Protein AF-A0AAV2SP39-F1 (afdb_monomer_lite)

Sequence (176 aa):
VVCNKCSNFKAVLAYENGKSVRVCRSCHTTLQELSSTKTSATSIEEDYNDEPHTKMLNEPPDLSFGARGVLDVSAQAAGAVVQGFLQLKTHQKASSKVWVRRWFALHPDFVLYSFKSDEDEQALTATPVPGFTVAHLQGCRNESGVSEKEKDRTFKLHHIKKHYIFLAASREESLK

Structure (mmCIF, N/CA/C/O backbone):
data_AF-A0AAV2SP39-F1
#
_entry.id   AF-A0AAV2SP39-F1
#
loop_
_atom_site.group_PDB
_atom_site.id
_atom_site.type_symbol
_atom_site.label_atom_id
_atom_site.label_alt_id
_atom_site.label_comp_id
_atom_site.label_asym_id
_atom_site.label_entity_id
_atom_site.label_seq_id
_atom_site.pdbx_PDB_ins_code
_atom_site.Cartn_x
_atom_site.Cartn_y
_atom_site.Cartn_z
_atom_site.occupancy
_atom_site.B_iso_or_equiv
_atom_site.auth_seq_id
_atom_site.auth_comp_id
_atom_site.auth_asym_id
_atom_site.auth_atom_id
_atom_site.pdbx_PDB_model_num
ATOM 1 N N . VAL A 1 1 ? -20.688 8.807 -4.873 1.00 63.59 1 VAL A N 1
ATOM 2 C CA . VAL A 1 1 ? -21.234 10.166 -4.623 1.00 63.59 1 VAL A CA 1
ATOM 3 C C . VAL A 1 1 ? -22.702 10.168 -5.019 1.00 63.59 1 VAL A C 1
ATOM 5 O O . VAL A 1 1 ? -22.997 9.753 -6.131 1.00 63.59 1 VAL A O 1
ATOM 8 N N . VAL A 1 2 ? -23.616 10.549 -4.119 1.00 76.94 2 VAL A N 1
ATOM 9 C CA . VAL A 1 2 ? -25.064 10.593 -4.405 1.00 76.94 2 VAL A CA 1
ATOM 10 C C . VAL A 1 2 ? -25.527 12.012 -4.709 1.00 76.94 2 VAL A C 1
ATOM 12 O O . VAL A 1 2 ? -25.129 12.964 -4.039 1.00 76.94 2 VAL A O 1
ATOM 15 N N . CYS A 1 3 ? -26.379 12.152 -5.724 1.00 77.00 3 CYS A N 1
ATOM 16 C CA . CYS A 1 3 ? -26.938 13.445 -6.093 1.00 77.00 3 CYS A CA 1
ATOM 17 C C . CYS A 1 3 ? -27.930 13.954 -5.028 1.00 77.00 3 CYS A C 1
ATOM 19 O O . CYS A 1 3 ? -28.556 13.160 -4.328 1.00 77.00 3 CYS A O 1
ATOM 21 N N . ASN A 1 4 ? -28.121 15.278 -4.939 1.00 71.62 4 ASN A N 1
ATOM 22 C CA . ASN A 1 4 ? -29.064 15.911 -4.001 1.00 71.62 4 ASN A CA 1
ATOM 23 C C . ASN A 1 4 ? -30.500 15.384 -4.154 1.00 71.62 4 ASN A C 1
ATOM 25 O O . ASN A 1 4 ? -31.183 15.159 -3.168 1.00 71.62 4 ASN A O 1
ATOM 29 N N . LYS A 1 5 ? -30.934 15.132 -5.395 1.00 75.62 5 LYS A N 1
ATOM 30 C CA . LYS A 1 5 ? -32.269 14.590 -5.695 1.00 75.62 5 LYS A CA 1
AT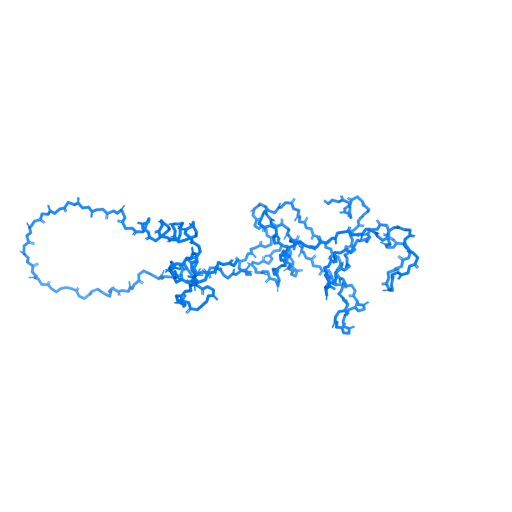OM 31 C C . LYS A 1 5 ? -32.393 13.090 -5.391 1.00 75.62 5 LYS A C 1
ATOM 33 O O . LYS A 1 5 ? -33.497 12.586 -5.259 1.00 75.62 5 LYS A O 1
ATOM 38 N N . CYS A 1 6 ? -31.265 12.386 -5.301 1.00 73.81 6 CYS A N 1
ATOM 39 C CA . CYS A 1 6 ? -31.194 10.928 -5.241 1.00 73.81 6 CYS A CA 1
ATOM 40 C C . CYS A 1 6 ? -31.180 10.398 -3.800 1.00 73.81 6 CYS A C 1
ATOM 42 O O . CYS A 1 6 ? -31.445 9.220 -3.577 1.00 73.81 6 CYS A O 1
ATOM 44 N N . SER A 1 7 ? -30.823 11.236 -2.821 1.00 84.12 7 SER A N 1
ATOM 45 C CA . SER A 1 7 ? -30.841 10.862 -1.409 1.00 84.12 7 SER A CA 1
ATOM 46 C C . SER A 1 7 ? -30.970 12.081 -0.500 1.00 84.12 7 SER A C 1
ATOM 48 O O . SER A 1 7 ? -30.118 12.974 -0.505 1.00 84.12 7 SER A O 1
ATOM 50 N N . ASN A 1 8 ? -31.997 12.060 0.345 1.00 87.69 8 ASN A N 1
ATOM 51 C CA . ASN A 1 8 ? -32.181 13.024 1.429 1.00 87.69 8 ASN A CA 1
ATOM 52 C C . ASN A 1 8 ? -31.710 12.479 2.785 1.00 87.69 8 ASN A C 1
ATOM 54 O O . ASN A 1 8 ? -31.847 13.161 3.797 1.00 87.69 8 ASN A O 1
ATOM 58 N N . PHE A 1 9 ? -31.135 11.273 2.809 1.00 90.12 9 PHE A N 1
ATOM 59 C CA . PHE A 1 9 ? -30.648 10.647 4.031 1.00 90.12 9 PHE A CA 1
ATOM 60 C C . PHE A 1 9 ? -29.361 11.315 4.514 1.00 90.12 9 PHE A C 1
ATOM 62 O O . PHE A 1 9 ? -28.434 11.553 3.729 1.00 90.12 9 PHE A O 1
ATOM 69 N N . LYS A 1 10 ? -29.303 11.602 5.815 1.00 90.88 10 LYS A N 1
ATOM 70 C CA . LYS A 1 10 ? -28.126 12.159 6.480 1.00 90.88 10 LYS A CA 1
ATOM 71 C C . LYS A 1 10 ? -27.751 11.295 7.673 1.00 90.88 10 LYS A C 1
ATOM 73 O O . LYS A 1 10 ? -28.630 10.849 8.399 1.00 90.88 10 LYS A O 1
ATOM 78 N N . ALA A 1 11 ? -26.458 11.096 7.876 1.00 90.62 11 ALA A N 1
ATOM 79 C CA . ALA A 1 11 ? -25.931 10.361 9.017 1.00 90.62 11 ALA A CA 1
ATOM 80 C C . ALA A 1 11 ? -24.730 11.102 9.608 1.00 90.62 11 ALA A C 1
ATOM 82 O O . ALA A 1 11 ? -24.012 11.806 8.894 1.00 90.62 11 ALA A O 1
ATOM 83 N N . VAL A 1 12 ? -24.536 10.958 10.917 1.00 90.44 12 VAL A N 1
ATOM 84 C CA . VAL A 1 12 ? -23.369 11.492 11.623 1.00 90.44 12 VAL A CA 1
ATOM 85 C C . VAL A 1 12 ? -22.196 10.547 11.405 1.00 90.44 12 VAL A C 1
ATOM 87 O O . VAL A 1 12 ? -22.283 9.374 11.759 1.00 90.44 12 VAL A O 1
ATOM 90 N N . LEU A 1 13 ? -21.107 11.045 10.816 1.00 86.25 13 LEU A N 1
ATOM 91 C CA . LEU A 1 13 ? -19.917 10.239 10.542 1.00 86.25 13 LEU A CA 1
ATOM 92 C C . LEU A 1 13 ? -18.749 10.700 11.415 1.00 86.25 13 LEU A C 1
ATOM 94 O O . LEU A 1 13 ? -18.414 11.884 11.457 1.00 86.25 13 LEU A O 1
ATOM 98 N N . ALA A 1 14 ? -18.111 9.754 12.106 1.00 82.38 14 ALA A N 1
ATOM 99 C CA . ALA A 1 14 ? -17.015 10.041 13.032 1.00 82.38 14 ALA A CA 1
ATOM 100 C C . ALA A 1 14 ? -15.814 10.702 12.333 1.00 82.38 14 ALA A C 1
ATOM 102 O O . ALA A 1 14 ? -15.247 11.660 12.852 1.00 82.38 14 ALA A O 1
ATOM 103 N N . TYR A 1 15 ? -15.485 10.256 11.115 1.00 82.69 15 TYR A N 1
ATOM 104 C CA . TYR A 1 15 ? -14.390 10.830 10.328 1.00 82.69 15 TYR A CA 1
ATOM 105 C C . TYR A 1 15 ? -14.684 12.252 9.816 1.00 82.69 15 TYR A C 1
ATOM 107 O O . TYR A 1 15 ? -13.758 12.969 9.455 1.00 82.69 15 TYR A O 1
ATOM 115 N N . GLU A 1 16 ? -15.952 12.680 9.828 1.00 84.19 16 GLU A N 1
ATOM 116 C CA . GLU A 1 16 ? -16.386 14.050 9.518 1.00 84.19 16 GLU A CA 1
ATOM 117 C C . GLU A 1 16 ? -16.546 14.893 10.797 1.00 84.19 16 GLU A C 1
ATOM 119 O O . GLU A 1 16 ? -17.359 15.816 10.845 1.00 84.19 16 GLU A O 1
ATOM 124 N N . ASN A 1 17 ? -15.818 14.561 11.870 1.00 83.75 17 ASN A N 1
ATOM 125 C CA . ASN A 1 17 ? -15.899 15.235 13.172 1.00 83.75 17 ASN A CA 1
ATOM 126 C C . ASN A 1 17 ? -17.323 15.260 13.754 1.00 83.75 17 ASN A C 1
ATOM 128 O O . ASN A 1 17 ? -17.746 16.253 14.344 1.00 83.75 17 ASN A O 1
ATOM 132 N N . GLY A 1 18 ? -18.097 14.195 13.539 1.00 84.62 18 GLY A N 1
ATOM 133 C CA . GLY A 1 18 ? -19.477 14.130 14.016 1.00 84.62 18 GLY A CA 1
ATOM 134 C C . GLY A 1 18 ? -20.455 15.001 13.216 1.00 84.62 18 GLY A C 1
ATOM 135 O O . GLY A 1 18 ? -21.589 15.215 13.649 1.00 84.62 18 GLY A O 1
ATOM 136 N N . LYS A 1 19 ? -20.069 15.501 12.037 1.00 86.38 19 LYS A N 1
ATOM 137 C CA . LYS A 1 19 ? -20.995 16.228 11.163 1.00 86.38 19 LYS A CA 1
ATOM 138 C C . LYS A 1 19 ? -22.004 15.278 10.528 1.00 86.38 19 LYS A C 1
ATOM 140 O O . LYS A 1 19 ? -21.683 14.170 10.101 1.00 86.38 19 LYS A O 1
ATOM 145 N N . SER A 1 20 ? -23.236 15.767 10.418 1.00 89.44 20 SER A N 1
ATOM 146 C CA . SER A 1 20 ? -24.304 15.107 9.674 1.00 89.44 20 SER A CA 1
ATOM 147 C C . SER A 1 20 ? -24.115 15.349 8.175 1.00 89.44 20 SER A C 1
ATOM 149 O O . SER A 1 20 ? -24.317 16.465 7.686 1.00 89.44 20 SER A O 1
ATOM 151 N N . VAL A 1 21 ? -23.719 14.311 7.439 1.00 90.06 21 VAL A N 1
ATOM 152 C CA . VAL A 1 21 ? -23.438 14.383 5.998 1.00 90.06 21 VAL A CA 1
ATOM 153 C C . VAL A 1 21 ? -24.376 13.487 5.197 1.00 90.06 21 VAL A C 1
ATOM 155 O O . VAL A 1 21 ? -24.953 12.528 5.712 1.00 90.06 21 VAL A O 1
ATOM 158 N N . ARG A 1 22 ? -24.567 13.821 3.915 1.00 91.88 22 ARG A N 1
ATOM 159 C CA . ARG A 1 22 ? -25.448 13.063 3.018 1.00 91.88 22 ARG A CA 1
ATOM 160 C C . ARG A 1 22 ? -24.846 11.698 2.699 1.00 91.88 22 ARG A C 1
ATOM 162 O O . ARG A 1 22 ? -23.726 11.614 2.201 1.00 91.88 22 ARG A O 1
ATOM 169 N N . VAL A 1 23 ? -25.654 10.657 2.855 1.00 90.19 23 VAL A N 1
ATOM 170 C CA . VAL A 1 23 ? -25.315 9.269 2.512 1.00 90.19 23 VAL A CA 1
ATOM 171 C C . VAL A 1 23 ? -26.361 8.689 1.559 1.00 90.19 23 VAL A C 1
ATOM 173 O O . VAL A 1 23 ? -27.429 9.271 1.382 1.00 90.19 23 VAL A O 1
ATOM 176 N N . CYS A 1 24 ? -26.076 7.576 0.881 1.00 90.81 24 CYS A N 1
ATOM 177 C CA . CYS A 1 24 ? -27.103 6.864 0.110 1.00 90.81 24 CYS A CA 1
ATOM 178 C C . CYS A 1 24 ? -28.074 6.115 1.043 1.00 90.81 24 CYS A C 1
ATOM 180 O O . CYS A 1 24 ? -27.809 5.964 2.235 1.00 90.81 24 CYS A O 1
ATOM 182 N N . ARG A 1 25 ? -29.185 5.611 0.488 1.00 88.69 25 ARG A N 1
ATOM 183 C CA . ARG A 1 25 ? -30.173 4.824 1.244 1.00 88.69 25 ARG A CA 1
ATOM 184 C C . ARG A 1 25 ? -29.551 3.597 1.917 1.00 88.69 25 ARG A C 1
ATOM 186 O O . ARG A 1 25 ? -29.799 3.390 3.095 1.00 88.69 25 ARG A O 1
ATOM 193 N N . SER A 1 26 ? -28.731 2.826 1.196 1.00 88.38 26 SER A N 1
ATOM 194 C CA . SER A 1 26 ? -28.112 1.613 1.745 1.00 88.38 26 SER A CA 1
ATOM 195 C C . SER A 1 26 ? -27.184 1.926 2.919 1.00 88.38 26 SER A C 1
ATOM 197 O O . SER A 1 26 ? -27.345 1.342 3.982 1.00 88.38 26 SER A O 1
ATOM 199 N N . CYS A 1 27 ? -26.292 2.913 2.780 1.00 89.81 27 CYS A N 1
ATOM 200 C CA . CYS A 1 27 ? -25.424 3.339 3.879 1.00 89.81 27 CYS A CA 1
ATOM 201 C C . CYS A 1 27 ? -26.220 3.863 5.081 1.00 89.81 27 CYS A C 1
ATOM 203 O O . CYS A 1 27 ? -25.847 3.582 6.211 1.00 89.81 27 CYS A O 1
ATOM 205 N N . HIS A 1 28 ? -27.310 4.607 4.862 1.00 92.00 28 HIS A N 1
ATOM 206 C CA . HIS A 1 28 ? -28.152 5.089 5.958 1.00 92.00 28 HIS A CA 1
ATOM 207 C C . HIS A 1 28 ? -28.789 3.943 6.752 1.00 92.00 28 HIS A C 1
ATOM 209 O O . HIS A 1 28 ? -28.771 3.983 7.976 1.00 92.00 28 HIS A O 1
ATOM 215 N N . THR A 1 29 ? -29.311 2.921 6.066 1.00 91.19 29 THR A N 1
ATOM 216 C CA . THR A 1 29 ? -29.875 1.723 6.705 1.00 91.19 29 THR A CA 1
ATOM 217 C C . THR A 1 29 ? -28.826 1.000 7.546 1.00 91.19 29 THR A C 1
ATOM 219 O O . THR A 1 29 ? -29.044 0.806 8.735 1.00 91.19 29 THR A O 1
ATOM 222 N N . THR A 1 30 ? -27.652 0.712 6.980 1.00 91.56 30 THR A N 1
ATOM 223 C CA . THR A 1 30 ? -26.566 0.045 7.715 1.00 91.56 30 THR A CA 1
ATOM 224 C C . THR A 1 30 ? -26.124 0.851 8.940 1.00 91.56 30 THR A C 1
ATOM 226 O O . THR A 1 30 ? -25.943 0.297 10.020 1.00 91.56 30 THR A O 1
ATOM 229 N N . LEU A 1 31 ? -25.986 2.176 8.803 1.00 91.00 31 LEU A N 1
ATOM 230 C CA . LEU A 1 31 ? -25.596 3.055 9.912 1.00 91.00 31 LEU A CA 1
ATOM 231 C C . LEU A 1 31 ? -26.674 3.143 11.004 1.00 91.00 31 LEU A C 1
ATOM 233 O O . LEU A 1 31 ? -26.326 3.252 12.178 1.00 91.00 31 LEU A O 1
ATOM 237 N N . GLN A 1 32 ? -27.960 3.079 10.641 1.00 87.19 32 GLN A N 1
ATOM 238 C CA . GLN A 1 32 ? -29.051 2.995 11.616 1.00 87.19 32 GLN A CA 1
ATOM 239 C C . GLN A 1 32 ? -29.044 1.662 12.360 1.00 87.19 32 GLN A C 1
ATOM 241 O O . GLN A 1 32 ? -29.119 1.667 13.584 1.00 87.19 32 GLN A O 1
ATOM 246 N N . GLU A 1 33 ? -28.886 0.541 11.662 1.00 87.25 33 GLU A N 1
ATOM 247 C CA . GLU A 1 33 ? -28.831 -0.791 12.280 1.00 87.25 33 GLU A CA 1
ATOM 248 C C . GLU A 1 33 ? -27.695 -0.885 13.310 1.00 87.25 33 GLU A C 1
ATOM 250 O O . GLU A 1 33 ? -27.930 -1.292 14.445 1.00 87.25 33 GLU A O 1
ATOM 255 N N . LEU A 1 34 ? -26.505 -0.379 12.966 1.00 83.12 34 LEU A N 1
ATOM 256 C CA . LEU A 1 34 ? -25.354 -0.264 13.875 1.00 83.12 34 LEU A CA 1
ATOM 257 C C . LEU A 1 34 ? -25.630 0.609 15.113 1.00 83.12 34 LEU A C 1
ATOM 259 O O . LEU A 1 34 ? -25.006 0.422 16.161 1.00 83.12 34 LEU A O 1
ATOM 263 N N . SER A 1 35 ? -26.533 1.588 14.998 1.00 73.62 35 SER A N 1
ATOM 264 C CA . SER A 1 35 ? -26.944 2.443 16.117 1.00 73.62 35 SER A CA 1
ATOM 265 C C . SER A 1 35 ? -28.030 1.800 16.986 1.00 73.62 35 SER A C 1
ATOM 267 O O . SER A 1 35 ? -28.002 1.960 18.204 1.00 73.62 35 SER A O 1
ATOM 269 N N . SER A 1 36 ? -28.940 1.025 16.387 1.00 64.56 36 SER A N 1
ATOM 270 C CA . SER A 1 36 ? -30.064 0.375 17.071 1.00 64.56 36 SER A CA 1
ATOM 271 C C . SER A 1 36 ? -29.663 -0.891 17.828 1.00 64.56 36 SER A C 1
ATOM 273 O O . SER A 1 36 ? -30.265 -1.199 18.854 1.00 64.56 36 SER A O 1
ATOM 275 N N . THR A 1 37 ? -28.596 -1.582 17.420 1.00 52.97 37 THR A N 1
ATOM 276 C CA . THR A 1 37 ? -28.043 -2.732 18.165 1.00 52.97 37 THR A CA 1
ATOM 277 C C . THR A 1 37 ? -27.468 -2.372 19.543 1.00 52.97 37 THR A C 1
ATOM 279 O O . THR A 1 37 ? -27.022 -3.258 20.266 1.00 52.97 37 THR A O 1
ATOM 282 N N . LYS A 1 38 ? -27.480 -1.091 19.942 1.00 51.69 38 LYS A N 1
ATOM 283 C CA . LYS A 1 38 ? -27.057 -0.622 21.273 1.00 51.69 38 LYS A CA 1
ATOM 284 C C . LYS A 1 38 ? -28.199 -0.505 22.298 1.00 51.69 38 LYS A C 1
ATOM 286 O O . LYS A 1 38 ? -27.931 -0.117 23.429 1.00 51.69 38 LYS A O 1
ATOM 291 N N . THR A 1 39 ? -29.450 -0.830 21.950 1.00 41.78 39 THR A N 1
ATOM 292 C CA . THR A 1 39 ? -30.619 -0.597 22.834 1.00 41.78 39 THR A CA 1
ATOM 293 C C . THR A 1 39 ? -31.546 -1.814 22.949 1.00 41.78 39 THR A C 1
ATOM 295 O O . THR A 1 39 ? -32.765 -1.691 22.946 1.00 41.78 39 THR A O 1
ATOM 298 N N . SER A 1 40 ? -30.989 -3.020 23.062 1.00 38.50 40 SER A N 1
ATOM 299 C CA . SER A 1 40 ? -31.784 -4.241 23.265 1.00 38.50 40 SER A CA 1
ATOM 300 C C . SER A 1 40 ? -31.298 -5.037 24.471 1.00 38.50 40 SER A C 1
ATOM 302 O O . SER A 1 40 ? -30.816 -6.156 24.341 1.00 38.50 40 SER A O 1
ATOM 304 N N . ALA A 1 41 ? -31.449 -4.453 25.659 1.00 42.16 41 ALA A N 1
ATOM 305 C CA . ALA A 1 41 ? -31.641 -5.221 26.880 1.00 42.16 41 ALA A CA 1
ATOM 306 C C . ALA A 1 41 ? -32.629 -4.479 27.793 1.00 42.16 41 ALA A C 1
ATOM 308 O O . ALA A 1 41 ? -32.327 -3.399 28.294 1.00 42.16 41 ALA A O 1
ATOM 309 N N . THR A 1 42 ? -33.761 -5.144 28.038 1.00 38.19 42 THR A N 1
ATOM 310 C CA . THR A 1 42 ? -34.753 -4.913 29.104 1.00 38.19 42 THR A CA 1
ATOM 311 C C . THR A 1 42 ? -35.942 -4.009 28.768 1.00 38.19 42 THR A C 1
ATOM 313 O O . THR A 1 42 ? -35.868 -2.787 28.814 1.00 38.19 42 THR A O 1
ATOM 316 N N . SER A 1 43 ? -37.090 -4.650 28.546 1.00 42.50 43 SER A N 1
ATOM 317 C CA . SER A 1 43 ? -38.412 -4.090 28.825 1.00 42.50 43 SER A CA 1
ATOM 318 C C . SER A 1 43 ? -39.219 -5.139 29.588 1.00 42.50 43 SER A C 1
ATOM 320 O O . SER A 1 43 ? -39.767 -6.053 28.974 1.00 42.50 43 SER A O 1
ATOM 322 N N . ILE A 1 44 ? -39.251 -5.017 30.914 1.00 40.59 44 ILE A N 1
ATOM 323 C CA . ILE A 1 44 ? -40.411 -5.371 31.737 1.00 40.59 44 ILE A CA 1
ATOM 324 C C . ILE A 1 44 ? -40.575 -4.221 32.731 1.00 40.59 44 ILE A C 1
ATOM 326 O O . ILE A 1 44 ? -39.645 -3.882 33.460 1.00 40.59 44 ILE A O 1
ATOM 330 N N . GLU A 1 45 ? -41.736 -3.585 32.657 1.00 41.84 45 GLU A N 1
ATOM 331 C CA . GLU A 1 45 ? -42.236 -2.580 33.586 1.00 41.84 45 GLU A CA 1
ATOM 332 C C . GLU A 1 45 ? -42.753 -3.305 34.832 1.00 41.84 45 GLU A C 1
ATOM 334 O O . GLU A 1 45 ? -43.512 -4.255 34.678 1.00 41.84 45 GLU A O 1
ATOM 339 N N . GLU A 1 46 ? -42.378 -2.862 36.035 1.00 32.72 46 GLU A N 1
ATOM 340 C CA . GLU A 1 46 ? -43.253 -2.936 37.208 1.00 32.72 46 GLU A CA 1
ATOM 341 C C . GLU A 1 46 ? -42.797 -1.969 38.318 1.00 32.72 46 GLU A C 1
ATOM 343 O O . GLU A 1 46 ? -41.616 -1.708 38.541 1.00 32.72 46 GLU A O 1
ATOM 348 N N . ASP A 1 47 ? -43.827 -1.399 38.925 1.00 36.28 47 ASP A N 1
ATOM 349 C CA . ASP A 1 47 ? -43.989 -0.266 39.830 1.00 36.28 47 ASP A CA 1
ATOM 350 C C . ASP A 1 47 ? -43.494 -0.525 41.270 1.00 36.28 47 ASP A C 1
ATOM 352 O O . ASP A 1 47 ? -43.929 -1.499 41.878 1.00 36.28 47 ASP A O 1
ATOM 356 N N . TYR A 1 48 ? -42.638 0.344 41.842 1.00 33.34 48 TYR A N 1
ATOM 357 C CA . TYR A 1 48 ? -42.710 0.739 43.265 1.00 33.34 48 TYR A CA 1
ATOM 358 C C . TYR A 1 48 ? -41.777 1.916 43.624 1.00 33.34 48 TYR A C 1
ATOM 360 O O . TYR A 1 48 ? -40.657 2.048 43.134 1.00 33.34 48 TYR A O 1
ATOM 368 N N . ASN A 1 49 ? -42.273 2.757 44.525 1.00 42.72 49 ASN A N 1
ATOM 369 C CA . ASN A 1 49 ? -41.774 4.057 44.970 1.00 42.72 49 ASN A CA 1
ATOM 370 C C . ASN A 1 49 ? -40.941 3.915 46.267 1.00 42.72 49 ASN A C 1
ATOM 372 O O . ASN A 1 49 ? -41.475 3.311 47.192 1.00 42.72 49 ASN A O 1
ATOM 376 N N . ASP A 1 50 ? -39.707 4.451 46.349 1.00 33.94 50 ASP A N 1
ATOM 377 C CA . ASP A 1 50 ? -39.081 5.035 47.570 1.00 33.94 50 ASP A CA 1
ATOM 378 C C . ASP A 1 50 ? -37.659 5.598 47.283 1.00 33.94 50 ASP A C 1
ATOM 380 O O . ASP A 1 50 ? -36.799 4.908 46.735 1.00 33.94 50 ASP A O 1
ATOM 384 N N . GLU A 1 51 ? -37.395 6.849 47.671 1.00 38.00 51 GLU A N 1
ATOM 385 C CA . GLU A 1 51 ? -36.055 7.468 47.802 1.00 38.00 51 GLU A CA 1
ATOM 386 C C . GLU A 1 51 ? -35.657 7.370 49.298 1.00 38.00 51 GLU A C 1
ATOM 388 O O . GLU A 1 51 ? -36.567 7.500 50.119 1.00 38.00 51 GLU A O 1
ATOM 393 N N . PRO A 1 52 ? -34.371 7.247 49.728 1.00 45.09 52 PRO A N 1
ATOM 394 C CA . PRO A 1 52 ? -33.412 8.327 49.494 1.00 45.09 52 PRO A CA 1
ATOM 395 C C . PRO A 1 52 ? -31.913 7.966 49.340 1.00 45.09 52 PRO A C 1
ATOM 397 O O . PRO A 1 52 ? -31.388 7.002 49.890 1.00 45.09 52 PRO A O 1
ATOM 400 N N . HIS A 1 53 ? -31.202 8.863 48.649 1.00 48.59 53 HIS A N 1
ATOM 401 C CA . HIS A 1 53 ? -29.770 9.184 48.780 1.00 48.59 53 HIS A CA 1
ATOM 402 C C . HIS A 1 53 ? -28.713 8.054 48.890 1.00 48.59 53 HIS A C 1
ATOM 404 O O . HIS A 1 53 ? -28.307 7.656 49.978 1.00 48.59 53 HIS A O 1
ATOM 410 N N . THR A 1 54 ? -28.018 7.771 47.780 1.00 36.94 54 THR A N 1
ATOM 411 C CA . THR A 1 54 ? -26.546 7.613 47.790 1.00 36.94 54 THR A CA 1
ATOM 412 C C . THR A 1 54 ? -25.934 8.185 46.512 1.00 36.94 54 THR A C 1
ATOM 414 O O . THR A 1 54 ? -26.286 7.827 45.394 1.00 36.94 54 THR A O 1
ATOM 417 N N . LYS A 1 55 ? -24.999 9.124 46.691 1.00 49.31 55 LYS A N 1
ATOM 418 C CA . LYS A 1 55 ? -24.151 9.673 45.633 1.00 49.31 55 LYS A CA 1
ATOM 419 C C . LYS A 1 55 ? -23.284 8.547 45.075 1.00 49.31 55 LYS A C 1
ATOM 421 O O . LYS A 1 55 ? -22.337 8.142 45.739 1.00 49.31 55 LYS A O 1
ATOM 426 N N . MET A 1 56 ? -23.549 8.101 43.860 1.00 34.41 56 MET A N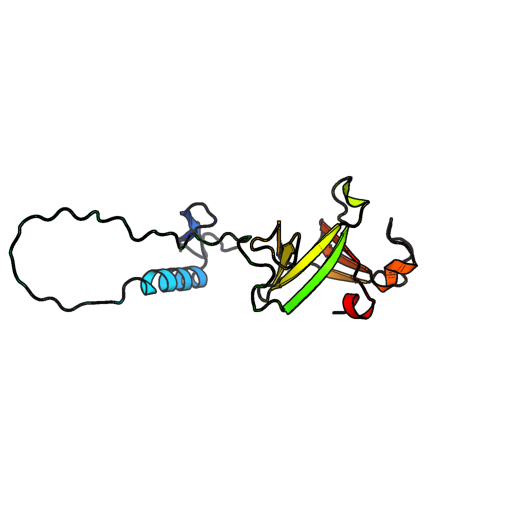 1
ATOM 427 C CA . MET A 1 56 ? -22.559 7.402 43.052 1.00 34.41 56 MET A CA 1
ATOM 428 C C . MET A 1 56 ? -22.483 8.140 41.729 1.00 34.41 56 MET A C 1
ATOM 430 O O . MET A 1 56 ? -23.503 8.404 41.095 1.00 34.41 56 MET A O 1
ATOM 434 N N . LEU A 1 57 ? -21.273 8.582 41.394 1.00 46.12 57 LEU A N 1
ATOM 435 C CA . LEU A 1 57 ? -20.973 9.183 40.111 1.00 46.12 57 LEU A CA 1
ATOM 436 C C . LEU A 1 57 ? -21.542 8.265 39.025 1.00 46.12 57 LEU A C 1
ATOM 438 O O . LEU A 1 57 ? -21.065 7.146 38.857 1.00 46.12 57 LEU A O 1
ATOM 442 N N . ASN A 1 58 ? -22.517 8.758 38.262 1.00 43.09 58 ASN A N 1
ATOM 443 C CA . ASN A 1 58 ? -22.684 8.322 36.883 1.00 43.09 58 ASN A CA 1
ATOM 444 C C . ASN A 1 58 ? -21.463 8.846 36.124 1.00 43.09 58 ASN A C 1
ATOM 446 O O . ASN A 1 58 ? -21.533 9.842 35.405 1.00 43.09 58 ASN A O 1
ATOM 450 N N . GLU A 1 59 ? -20.314 8.222 36.367 1.00 42.25 59 GLU A N 1
ATOM 451 C CA . GLU A 1 59 ? -19.217 8.275 35.427 1.00 42.25 59 GLU A CA 1
ATOM 452 C C . GLU A 1 59 ? -19.764 7.574 34.178 1.00 42.25 59 GLU A C 1
ATOM 454 O O . GLU A 1 59 ? -20.183 6.414 34.272 1.00 42.25 59 GLU A O 1
ATOM 459 N N . PRO A 1 60 ? -19.924 8.284 33.046 1.00 49.59 60 PRO A N 1
ATOM 460 C CA . PRO A 1 60 ? -20.371 7.635 31.827 1.00 49.59 60 PRO A CA 1
ATOM 461 C C . PRO A 1 60 ? -19.428 6.452 31.584 1.00 49.59 60 PRO A C 1
ATOM 463 O O . PRO A 1 60 ? -18.219 6.645 31.724 1.00 49.59 60 PRO A O 1
ATOM 466 N N . PRO A 1 61 ? -19.931 5.246 31.252 1.00 48.41 61 PRO A N 1
ATOM 467 C CA . PRO A 1 61 ? -19.052 4.171 30.826 1.00 48.41 61 PRO A CA 1
ATOM 468 C C . PRO A 1 61 ? -18.200 4.747 29.706 1.00 48.41 61 PRO A C 1
ATOM 470 O O . PRO A 1 61 ? -18.744 5.231 28.709 1.00 48.41 61 PRO A O 1
ATOM 473 N N . ASP A 1 62 ? -16.895 4.805 29.962 1.00 44.34 62 ASP A N 1
ATOM 474 C CA . ASP A 1 62 ? -15.902 5.420 29.105 1.00 44.34 62 ASP A CA 1
ATOM 475 C C . ASP A 1 62 ? -16.199 5.014 27.660 1.00 44.34 62 ASP A C 1
ATOM 477 O O . ASP A 1 62 ? -16.085 3.850 27.269 1.00 44.34 62 ASP A O 1
ATOM 481 N N . LEU A 1 63 ? -16.667 5.981 26.866 1.00 47.78 63 LEU A N 1
ATOM 482 C CA . LEU A 1 63 ? -16.937 5.831 25.439 1.00 47.78 63 LEU A CA 1
ATOM 483 C C . LEU A 1 63 ? -15.608 5.732 24.663 1.00 47.78 63 LEU A C 1
ATOM 485 O O . LEU A 1 63 ? -15.498 6.206 23.534 1.00 47.78 63 LEU A O 1
ATOM 489 N N . SER A 1 64 ? -14.601 5.089 25.254 1.00 42.72 64 SER A N 1
ATOM 490 C CA . SER A 1 64 ? -13.321 4.719 24.671 1.00 42.72 64 SER A CA 1
ATOM 491 C C . SER A 1 64 ? -13.396 3.422 23.864 1.00 42.72 64 SER A C 1
ATOM 493 O O . SER A 1 64 ? -12.371 2.866 23.481 1.00 42.72 64 SER A O 1
ATOM 495 N N . PHE A 1 65 ? -14.582 3.055 23.363 1.00 46.41 65 PHE A N 1
ATOM 496 C CA . PHE A 1 65 ? -14.637 2.656 21.952 1.00 46.41 65 PHE A CA 1
ATOM 497 C C . PHE A 1 65 ? -14.424 3.906 21.091 1.00 46.41 65 PHE A C 1
ATOM 499 O O . PHE A 1 65 ? -15.279 4.298 20.292 1.00 46.41 65 PHE A O 1
ATOM 506 N N . GLY A 1 66 ? -13.270 4.552 21.290 1.00 45.59 66 GLY A N 1
ATOM 507 C CA . GLY A 1 66 ? -12.771 5.586 20.416 1.00 45.59 66 GLY A CA 1
ATOM 508 C C . GLY A 1 66 ? -12.834 4.999 19.024 1.00 45.59 66 GLY A C 1
ATOM 509 O O . GLY A 1 66 ? -12.407 3.863 18.812 1.00 45.59 66 GLY A O 1
ATOM 510 N N . ALA A 1 67 ? -13.472 5.719 18.106 1.00 53.88 67 ALA A N 1
ATOM 511 C CA . ALA A 1 67 ? -13.479 5.343 16.708 1.00 53.88 67 ALA A CA 1
ATOM 512 C C . ALA A 1 67 ? -12.015 5.146 16.304 1.00 53.88 67 ALA A C 1
ATOM 514 O O . ALA A 1 67 ? -11.295 6.131 16.133 1.00 53.88 67 ALA A O 1
ATOM 515 N N . ARG A 1 68 ? -11.565 3.883 16.265 1.00 66.94 68 ARG A N 1
ATOM 516 C CA . ARG A 1 68 ? -10.187 3.536 15.937 1.00 66.94 68 ARG A CA 1
ATOM 517 C C . ARG A 1 68 ? -9.894 4.229 14.622 1.00 66.94 68 ARG A C 1
ATOM 519 O O . ARG A 1 68 ? -10.651 4.090 13.656 1.00 66.94 68 ARG A O 1
ATOM 526 N N . GLY A 1 69 ? -8.891 5.101 14.635 1.00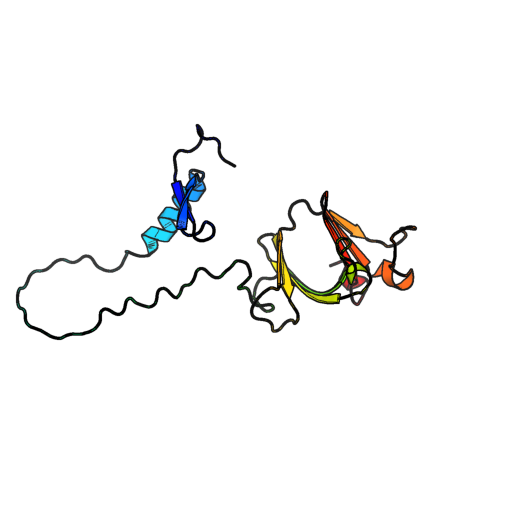 81.00 69 GLY A N 1
ATOM 527 C CA . GLY A 1 69 ? -8.550 5.880 13.455 1.00 81.00 69 GLY A CA 1
ATOM 528 C C . GLY A 1 69 ? -8.239 4.938 12.296 1.00 81.00 69 GLY A C 1
ATOM 529 O O . GLY A 1 69 ? -7.865 3.792 12.505 1.00 81.00 69 GLY A O 1
ATOM 530 N N . VAL A 1 70 ? -8.322 5.420 11.056 1.00 87.38 70 VAL A N 1
ATOM 531 C CA . VAL A 1 70 ? -7.959 4.608 9.875 1.00 87.38 70 VAL A CA 1
ATOM 532 C C . VAL A 1 70 ? -6.540 4.022 9.988 1.00 87.38 70 VAL A C 1
ATOM 534 O O . VAL A 1 70 ? -6.249 3.008 9.370 1.00 87.38 70 VAL A O 1
ATOM 537 N N . LEU A 1 71 ? -5.665 4.657 10.772 1.00 94.94 71 LEU A N 1
ATOM 538 C CA . LEU A 1 71 ? -4.292 4.225 11.031 1.00 94.94 71 LEU A CA 1
ATOM 539 C C . LEU A 1 71 ? -4.129 3.369 12.295 1.00 94.94 71 LEU A C 1
ATOM 541 O O . LEU A 1 71 ? -3.039 2.865 12.538 1.00 94.94 71 LEU A O 1
ATOM 545 N N . ASP A 1 72 ? -5.178 3.208 13.093 1.00 93.31 72 ASP A N 1
ATOM 546 C CA . ASP A 1 72 ? -5.172 2.421 14.325 1.00 93.31 72 ASP A CA 1
ATOM 547 C C . ASP A 1 72 ? -5.392 0.937 14.002 1.00 93.31 72 ASP A C 1
ATOM 549 O O . ASP A 1 72 ? -6.434 0.331 14.267 1.00 93.31 72 ASP A O 1
ATOM 553 N N . VAL A 1 73 ? -4.405 0.392 13.299 1.00 93.81 73 VAL A N 1
ATOM 554 C CA . VAL A 1 73 ? -4.349 -0.968 12.772 1.00 93.81 73 VAL A CA 1
ATOM 555 C C . VAL A 1 73 ? -2.984 -1.514 13.148 1.00 93.81 73 VAL A C 1
ATOM 557 O O . VAL A 1 73 ? -1.987 -0.872 12.843 1.00 93.81 73 VAL A O 1
ATOM 560 N N . SER A 1 74 ? -2.935 -2.690 13.775 1.00 95.31 74 SER A N 1
ATOM 561 C CA . SER A 1 74 ? -1.673 -3.369 14.082 1.00 95.31 74 SER A CA 1
ATOM 562 C C . SER A 1 74 ? -1.062 -3.985 12.825 1.00 95.31 74 SER A C 1
ATOM 564 O O . SER A 1 74 ? -1.772 -4.537 11.983 1.00 95.31 74 SER A O 1
ATOM 566 N N . ALA A 1 75 ? 0.264 -3.955 12.731 1.00 95.94 75 ALA A N 1
ATOM 567 C CA . ALA A 1 75 ? 1.031 -4.613 11.683 1.00 95.94 75 ALA A CA 1
ATOM 568 C C . ALA A 1 75 ? 0.811 -6.136 11.630 1.00 95.94 75 ALA A C 1
ATOM 570 O O . ALA A 1 75 ? 0.964 -6.722 10.558 1.00 95.94 75 ALA A O 1
ATOM 571 N N . GLN A 1 76 ? 0.416 -6.749 12.753 1.00 93.62 76 GLN A N 1
ATOM 572 C CA . GLN A 1 76 ? 0.090 -8.176 12.875 1.00 93.62 76 GLN A CA 1
ATOM 573 C C . GLN A 1 76 ? -1.418 -8.449 12.860 1.00 93.62 76 GLN A C 1
ATOM 575 O O . GLN A 1 76 ? -1.853 -9.540 13.237 1.00 93.62 76 GLN A O 1
ATOM 580 N N . ALA A 1 77 ? -2.240 -7.471 12.467 1.00 88.69 77 ALA A N 1
ATOM 581 C CA . ALA A 1 77 ? -3.679 -7.668 12.384 1.00 88.69 77 ALA A CA 1
ATOM 582 C C . ALA A 1 77 ? -4.001 -8.894 11.513 1.00 88.69 77 ALA A C 1
ATOM 584 O O . ALA A 1 77 ? -3.562 -9.018 10.367 1.00 88.69 77 ALA A O 1
ATOM 585 N N . ALA A 1 78 ? -4.785 -9.816 12.071 1.00 83.81 78 ALA A N 1
ATOM 586 C CA . ALA A 1 78 ? -5.230 -10.985 11.334 1.00 83.81 78 ALA A CA 1
ATOM 587 C C . ALA A 1 78 ? -6.057 -10.550 10.111 1.00 83.81 78 ALA A C 1
ATOM 589 O O . ALA A 1 78 ? -6.919 -9.677 10.212 1.00 83.81 78 ALA A O 1
ATOM 590 N N . GLY A 1 79 ? -5.813 -11.186 8.964 1.00 85.88 79 GLY A N 1
ATOM 591 C CA . GLY A 1 79 ? -6.599 -10.977 7.745 1.00 85.88 79 GLY A CA 1
ATOM 592 C C . GLY A 1 79 ? -5.899 -10.214 6.622 1.00 85.88 79 GLY A C 1
ATOM 593 O O . GLY A 1 79 ? -6.508 -10.050 5.567 1.00 85.88 79 GLY A O 1
ATOM 594 N N . ALA A 1 80 ? -4.640 -9.792 6.788 1.00 93.56 80 ALA A N 1
ATOM 595 C CA . ALA A 1 80 ? -3.849 -9.297 5.663 1.00 93.56 80 ALA A CA 1
ATOM 596 C C . ALA A 1 80 ? -3.752 -10.369 4.556 1.00 93.56 80 ALA A C 1
ATOM 598 O O . ALA A 1 80 ? -3.363 -11.509 4.809 1.00 93.56 80 ALA A O 1
ATOM 599 N N . VAL A 1 81 ? -4.108 -9.994 3.325 1.00 94.88 81 VAL A N 1
ATOM 600 C CA . VAL A 1 81 ? -4.053 -10.858 2.133 1.00 94.88 81 VAL A CA 1
ATOM 601 C C . VAL A 1 81 ? -2.602 -11.122 1.739 1.00 94.88 81 VAL A C 1
ATOM 603 O O . VAL A 1 81 ? -2.233 -12.236 1.380 1.00 94.88 81 VAL A O 1
ATOM 606 N N . VAL A 1 82 ? -1.771 -10.086 1.836 1.00 94.62 82 VAL A N 1
ATOM 607 C CA . VAL A 1 82 ? -0.320 -10.174 1.695 1.00 94.62 82 VAL A CA 1
ATOM 608 C C . VAL A 1 82 ? 0.321 -9.213 2.683 1.00 94.62 82 VAL A C 1
ATOM 610 O O . VAL A 1 82 ? -0.182 -8.111 2.913 1.00 94.62 82 VAL A O 1
ATOM 613 N N . GLN A 1 83 ? 1.429 -9.637 3.278 1.00 96.12 83 GLN A N 1
ATOM 614 C CA . GLN A 1 83 ? 2.213 -8.814 4.184 1.00 96.12 83 GLN A CA 1
ATOM 615 C C . GLN A 1 83 ? 3.690 -9.183 4.113 1.00 96.12 83 GLN A C 1
ATOM 617 O O . GLN A 1 83 ? 4.035 -10.319 3.778 1.00 96.12 83 GLN A O 1
ATOM 622 N N . GLY A 1 84 ? 4.559 -8.221 4.405 1.00 96.50 84 GLY A N 1
ATOM 623 C CA . GLY A 1 84 ? 5.997 -8.432 4.334 1.00 96.50 84 GLY A CA 1
ATOM 624 C C . GLY A 1 84 ? 6.810 -7.147 4.351 1.00 96.50 84 GLY A C 1
ATOM 625 O O . GLY A 1 84 ? 6.291 -6.033 4.229 1.00 96.50 84 GLY A O 1
ATOM 626 N N . PHE A 1 85 ? 8.124 -7.311 4.485 1.00 97.38 85 PHE A N 1
ATOM 627 C CA . PHE A 1 85 ? 9.059 -6.202 4.389 1.00 97.38 85 PHE A CA 1
ATOM 628 C C . PHE A 1 85 ? 9.406 -5.906 2.936 1.00 97.38 85 PHE A C 1
ATOM 630 O O . PHE A 1 85 ? 9.979 -6.740 2.247 1.00 97.38 85 PHE A O 1
ATOM 637 N N . LEU A 1 86 ? 9.173 -4.666 2.514 1.00 97.19 86 LEU A N 1
ATOM 638 C CA . LEU A 1 86 ? 9.605 -4.169 1.212 1.00 97.19 86 LEU A CA 1
ATOM 639 C C . LEU A 1 86 ? 10.456 -2.916 1.384 1.00 97.19 86 LEU A C 1
ATOM 641 O O . LEU A 1 86 ? 10.297 -2.136 2.331 1.00 97.19 86 LEU A O 1
ATOM 645 N N . GLN A 1 87 ? 11.363 -2.696 0.442 1.00 95.94 87 GLN A N 1
ATOM 646 C CA . GLN A 1 87 ? 12.059 -1.427 0.305 1.00 95.94 87 GLN A CA 1
ATOM 647 C C . GLN A 1 87 ? 11.242 -0.504 -0.592 1.00 95.94 87 GLN A C 1
ATOM 649 O O . GLN A 1 87 ? 10.949 -0.827 -1.737 1.00 95.94 87 GLN A O 1
ATOM 654 N N . LEU A 1 88 ? 10.876 0.660 -0.068 1.00 94.12 88 LEU A N 1
ATOM 655 C CA . LEU A 1 88 ? 10.065 1.646 -0.759 1.00 94.12 88 LEU A CA 1
ATOM 656 C C . LEU A 1 88 ? 10.915 2.815 -1.247 1.00 94.12 88 LEU A C 1
ATOM 658 O O . LEU A 1 88 ? 11.668 3.426 -0.486 1.00 94.12 88 LEU A O 1
ATOM 662 N N . LYS A 1 89 ? 10.672 3.203 -2.495 1.00 91.00 89 LYS A N 1
ATOM 663 C CA . LYS A 1 89 ? 11.117 4.455 -3.091 1.00 91.00 89 LYS A CA 1
ATOM 664 C C . LYS A 1 89 ? 9.899 5.220 -3.616 1.00 91.00 89 LYS A C 1
ATOM 666 O O . LYS A 1 89 ? 9.052 4.677 -4.322 1.00 91.00 89 LYS A O 1
ATOM 671 N N . THR A 1 90 ? 9.785 6.495 -3.257 1.00 86.00 90 THR A N 1
ATOM 672 C CA . THR A 1 90 ? 8.725 7.397 -3.759 1.00 86.00 90 THR A CA 1
ATOM 673 C C . THR A 1 90 ? 9.353 8.426 -4.684 1.00 86.00 90 THR A C 1
ATOM 675 O O . THR A 1 90 ? 10.554 8.617 -4.603 1.00 86.00 90 THR A O 1
ATOM 678 N N . HIS A 1 91 ? 8.604 9.105 -5.550 1.00 70.62 91 HIS A N 1
ATOM 679 C CA . HIS A 1 91 ? 9.173 10.089 -6.494 1.00 70.62 91 HIS A CA 1
ATOM 680 C C . HIS A 1 91 ? 8.889 11.553 -6.122 1.00 70.62 91 HIS A C 1
ATOM 682 O O . HIS A 1 91 ? 9.238 12.462 -6.868 1.00 70.62 91 HIS A O 1
ATOM 688 N N . GLN A 1 92 ? 8.213 11.792 -4.992 1.00 62.75 92 GLN A N 1
ATOM 689 C CA . GLN A 1 92 ? 7.626 13.100 -4.670 1.00 62.75 92 GLN A CA 1
ATOM 690 C C . GLN A 1 92 ? 8.458 13.982 -3.719 1.00 62.75 92 GLN A C 1
ATOM 692 O O . GLN A 1 92 ? 8.075 15.121 -3.478 1.00 62.75 92 GLN A O 1
ATOM 697 N N . LYS A 1 93 ? 9.575 13.506 -3.152 1.00 58.25 93 LYS A N 1
ATOM 698 C CA . LYS A 1 93 ? 10.389 14.259 -2.163 1.00 58.25 93 LYS A CA 1
ATOM 699 C C . LYS A 1 93 ? 11.875 14.019 -2.377 1.00 58.25 93 LYS A C 1
ATOM 701 O O . LYS A 1 93 ? 12.201 12.956 -2.832 1.00 58.25 93 LYS A O 1
ATOM 706 N N . ALA A 1 94 ? 12.808 14.883 -1.982 1.00 50.25 94 ALA A N 1
ATOM 707 C CA . ALA A 1 94 ? 14.250 14.614 -2.166 1.00 50.25 94 ALA A CA 1
ATOM 708 C C . ALA A 1 94 ? 14.758 13.296 -1.513 1.00 50.25 94 ALA A C 1
ATOM 710 O O . ALA A 1 94 ? 15.677 12.666 -2.035 1.00 50.25 94 ALA A O 1
ATOM 711 N N . SER A 1 95 ? 14.107 12.827 -0.435 1.00 52.28 95 SER A N 1
ATOM 712 C CA . SER A 1 95 ? 14.356 11.520 0.212 1.00 52.28 95 SER A CA 1
ATOM 713 C C . SER A 1 95 ? 14.000 10.302 -0.655 1.00 52.28 95 SER A C 1
ATOM 715 O O . SER A 1 95 ? 14.410 9.184 -0.368 1.00 52.28 95 SER A O 1
ATOM 717 N N . SER A 1 96 ? 13.295 10.541 -1.759 1.00 61.59 96 SER A N 1
ATOM 718 C CA . SER A 1 96 ? 12.998 9.654 -2.888 1.00 61.59 96 SER A CA 1
ATOM 719 C C . SER A 1 96 ? 14.185 8.903 -3.464 1.00 61.59 96 SER A C 1
ATOM 721 O O . SER A 1 96 ? 13.982 7.933 -4.177 1.00 61.59 96 SER A O 1
ATOM 723 N N . LYS A 1 97 ? 15.419 9.352 -3.235 1.00 68.31 97 LYS A N 1
ATOM 724 C CA . LYS A 1 97 ? 16.600 8.697 -3.807 1.00 68.31 97 LYS A CA 1
ATOM 725 C C . LYS A 1 97 ? 17.064 7.482 -3.005 1.00 68.31 97 LYS A C 1
ATOM 727 O O . LYS A 1 97 ? 17.823 6.691 -3.551 1.00 68.31 97 LYS A O 1
ATOM 732 N N . VAL A 1 98 ? 16.606 7.323 -1.763 1.00 85.69 98 VAL A N 1
ATOM 733 C CA . VAL A 1 98 ? 17.060 6.273 -0.844 1.00 85.69 98 VAL A CA 1
ATOM 734 C C . VAL A 1 98 ? 15.948 5.250 -0.630 1.00 85.69 98 VAL A C 1
ATOM 736 O O . VAL A 1 98 ? 14.786 5.614 -0.452 1.00 85.69 98 VAL A O 1
ATOM 739 N N . TRP A 1 99 ? 16.313 3.970 -0.646 1.00 92.00 99 TRP A N 1
ATOM 740 C CA . TRP A 1 99 ? 15.423 2.874 -0.282 1.00 92.00 99 TRP A CA 1
ATOM 741 C C . TRP A 1 99 ? 15.059 2.944 1.202 1.00 92.00 99 TRP A C 1
ATOM 743 O O . TRP A 1 99 ? 15.938 2.983 2.061 1.00 92.00 99 TRP A O 1
ATOM 753 N N . VAL A 1 100 ? 13.765 2.923 1.514 1.00 93.94 100 VAL A N 1
ATOM 754 C CA . VAL A 1 100 ? 13.272 2.886 2.897 1.00 93.94 100 VAL A CA 1
ATOM 755 C C . VAL A 1 100 ? 12.602 1.545 3.147 1.00 93.94 100 VAL A C 1
ATOM 757 O O . VAL A 1 100 ? 11.559 1.264 2.563 1.00 93.94 100 VAL A O 1
ATOM 760 N N . ARG A 1 101 ? 13.176 0.716 4.022 1.00 95.94 101 ARG A N 1
ATOM 761 C CA . ARG A 1 101 ? 12.553 -0.548 4.437 1.00 95.94 101 ARG A CA 1
ATOM 762 C C . ARG A 1 101 ? 11.332 -0.264 5.313 1.00 95.94 101 ARG A C 1
ATOM 764 O O . ARG A 1 101 ? 11.432 0.523 6.253 1.00 95.94 101 ARG A O 1
ATOM 771 N N . ARG A 1 102 ? 10.201 -0.895 5.003 1.00 97.38 102 ARG A N 1
ATOM 772 C CA . ARG A 1 102 ? 8.954 -0.838 5.783 1.00 97.38 102 ARG A CA 1
ATOM 773 C C . ARG A 1 102 ? 8.246 -2.179 5.747 1.00 97.38 102 ARG A C 1
ATOM 775 O O . ARG A 1 102 ? 8.399 -2.920 4.777 1.00 97.38 102 ARG A O 1
ATOM 782 N N . TRP A 1 103 ? 7.472 -2.459 6.787 1.00 97.94 103 TRP A N 1
ATOM 783 C CA . TRP A 1 103 ? 6.484 -3.529 6.745 1.00 97.94 103 TRP A CA 1
ATOM 784 C C . TRP A 1 103 ? 5.233 -3.020 6.035 1.00 97.94 103 TRP A C 1
ATOM 786 O O . TRP A 1 103 ? 4.801 -1.888 6.269 1.00 97.94 103 TRP A O 1
ATOM 796 N N . PHE A 1 104 ? 4.684 -3.831 5.144 1.00 97.62 104 PHE A N 1
ATOM 797 C CA . PHE A 1 104 ? 3.452 -3.544 4.427 1.00 97.62 104 PHE A CA 1
A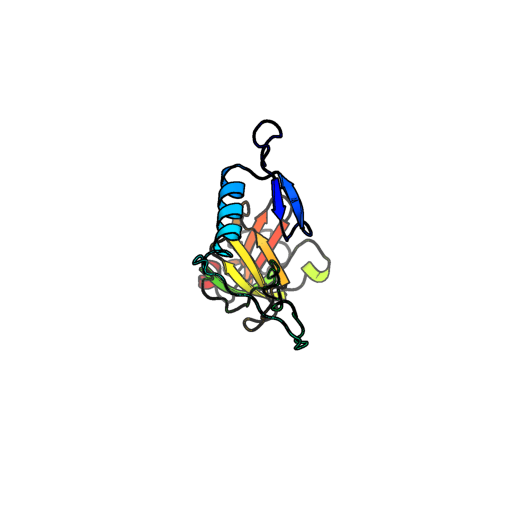TOM 798 C C . PHE A 1 104 ? 2.448 -4.652 4.685 1.00 97.62 104 PHE A C 1
ATOM 800 O O . PHE A 1 104 ? 2.829 -5.817 4.728 1.00 97.62 104 PHE A O 1
ATOM 807 N N . ALA A 1 105 ? 1.177 -4.281 4.800 1.00 97.50 105 ALA A N 1
ATOM 808 C CA . ALA A 1 105 ? 0.068 -5.218 4.912 1.00 97.50 105 ALA A CA 1
ATOM 809 C C . ALA A 1 105 ? -1.074 -4.746 4.008 1.00 97.50 105 ALA A C 1
ATOM 811 O O . ALA A 1 105 ? -1.579 -3.633 4.165 1.00 97.50 105 ALA A O 1
ATOM 812 N N . LEU A 1 106 ? -1.454 -5.567 3.031 1.00 96.81 106 LEU A N 1
ATOM 813 C CA . LEU A 1 106 ? -2.623 -5.330 2.189 1.00 96.81 106 LEU A CA 1
ATOM 814 C C . LEU A 1 106 ? -3.823 -6.034 2.808 1.00 96.81 106 LEU A C 1
ATOM 816 O O . LEU A 1 106 ? -3.831 -7.258 2.935 1.00 96.81 106 LEU A O 1
ATOM 820 N N . HIS A 1 107 ? -4.841 -5.265 3.166 1.00 96.25 107 HIS A N 1
ATOM 821 C CA . HIS A 1 107 ? -6.059 -5.795 3.762 1.00 96.25 107 HIS A CA 1
ATOM 822 C C . HIS A 1 107 ? -7.140 -6.109 2.706 1.00 96.25 107 HIS A C 1
ATOM 824 O O . HIS A 1 107 ? -7.072 -5.615 1.574 1.00 96.25 107 HIS A O 1
ATOM 830 N N . PRO A 1 108 ? -8.157 -6.928 3.051 1.00 95.81 108 PRO A N 1
ATOM 831 C CA . PRO A 1 108 ? -9.239 -7.316 2.136 1.00 95.81 108 PRO A CA 1
ATOM 832 C C . PRO A 1 108 ? -10.146 -6.155 1.704 1.00 95.81 108 PRO A C 1
ATOM 834 O O . PRO A 1 108 ? -10.888 -6.276 0.734 1.00 95.81 108 PRO A O 1
ATOM 837 N N . ASP A 1 109 ? -10.085 -5.026 2.409 1.00 93.25 109 ASP A N 1
ATOM 838 C CA . ASP A 1 109 ? -10.747 -3.766 2.059 1.00 93.25 109 ASP A CA 1
ATOM 839 C C . ASP A 1 109 ? -9.985 -2.958 0.990 1.00 93.25 109 ASP A C 1
ATOM 841 O O . ASP A 1 109 ? -10.363 -1.830 0.664 1.00 93.25 109 ASP A O 1
ATOM 845 N N . PHE A 1 110 ? -8.930 -3.546 0.417 1.00 95.56 110 PHE A N 1
ATOM 846 C CA . PHE A 1 110 ? -8.060 -2.950 -0.594 1.00 95.56 110 PHE A CA 1
ATOM 847 C C . PHE A 1 110 ? -7.273 -1.738 -0.083 1.00 95.56 110 PHE A C 1
ATOM 849 O O . PHE A 1 110 ? -6.933 -0.833 -0.856 1.00 95.56 110 PHE A O 1
ATOM 856 N N . VAL A 1 111 ? -6.952 -1.711 1.209 1.00 96.19 111 VAL A N 1
ATOM 857 C CA . VAL A 1 111 ? -6.054 -0.715 1.793 1.00 96.19 111 VAL A CA 1
ATOM 858 C C . VAL A 1 111 ? -4.681 -1.336 2.043 1.00 96.19 111 VAL A C 1
ATOM 860 O O . VAL A 1 111 ? -4.540 -2.341 2.734 1.00 96.19 111 VAL A O 1
ATOM 863 N N . LEU A 1 112 ? -3.647 -0.720 1.466 1.00 97.00 112 LEU A N 1
ATOM 864 C CA . LEU A 1 112 ? -2.247 -1.029 1.736 1.00 97.00 112 LEU A CA 1
ATOM 865 C C . LEU A 1 112 ? -1.750 -0.165 2.896 1.00 97.00 112 LEU A C 1
ATOM 867 O O . LEU A 1 112 ? -1.540 1.049 2.746 1.00 97.00 112 LEU A O 1
ATOM 871 N N . TYR A 1 113 ? -1.537 -0.803 4.037 1.00 97.62 113 TYR A N 1
ATOM 872 C CA . TYR A 1 113 ? -0.937 -0.199 5.214 1.00 97.62 113 TYR A CA 1
ATOM 873 C C . TYR A 1 113 ? 0.589 -0.259 5.153 1.00 97.62 113 TYR A C 1
ATOM 875 O O . TYR A 1 113 ? 1.158 -1.167 4.546 1.00 97.62 113 TYR A O 1
ATOM 883 N N . SER A 1 114 ? 1.262 0.720 5.766 1.00 97.56 114 SER A N 1
ATOM 884 C CA . SER A 1 114 ? 2.718 0.683 5.951 1.00 97.56 114 SER A CA 1
ATOM 885 C C . SER A 1 114 ? 3.116 1.018 7.377 1.00 97.56 114 SER A C 1
ATOM 887 O O . SER A 1 114 ? 2.477 1.856 8.008 1.00 97.56 114 SER A O 1
ATOM 889 N N . PHE A 1 115 ? 4.191 0.399 7.849 1.00 98.19 115 PHE A N 1
ATOM 890 C CA . PHE A 1 115 ? 4.662 0.456 9.231 1.00 98.19 115 PHE A CA 1
ATOM 891 C C . PHE A 1 115 ? 6.189 0.593 9.276 1.00 98.19 115 PHE A C 1
ATOM 893 O O . PHE A 1 115 ? 6.869 0.396 8.258 1.00 98.19 115 PHE A O 1
ATOM 900 N N . LYS A 1 116 ? 6.750 0.960 10.432 1.00 97.38 116 LYS A N 1
ATOM 901 C CA . LYS A 1 116 ? 8.209 0.958 10.636 1.00 97.38 116 LYS A CA 1
ATOM 902 C C . LYS A 1 116 ? 8.698 -0.469 10.877 1.00 97.38 116 LYS A C 1
ATOM 904 O O . LYS A 1 116 ? 9.702 -0.856 10.276 1.00 97.38 116 LYS A O 1
ATOM 909 N N . SER A 1 117 ? 7.973 -1.235 11.687 1.00 97.69 117 SER A N 1
ATOM 910 C CA . SER A 1 117 ? 8.195 -2.661 11.940 1.00 97.69 117 SER A CA 1
ATOM 911 C C . SER A 1 117 ? 6.900 -3.459 11.791 1.00 97.69 117 SER A C 1
ATOM 913 O O . SER A 1 117 ? 5.814 -2.905 11.644 1.00 97.69 117 SER A O 1
ATOM 915 N N . ASP A 1 118 ? 7.031 -4.776 11.804 1.00 97.31 118 ASP A N 1
ATOM 916 C CA . ASP A 1 118 ? 5.931 -5.736 11.848 1.00 97.31 118 ASP A CA 1
ATOM 917 C C . ASP A 1 118 ? 5.309 -5.889 13.244 1.00 97.31 118 ASP A C 1
ATOM 919 O O . ASP A 1 118 ? 4.366 -6.650 13.400 1.00 97.31 118 ASP A O 1
ATOM 923 N N . GLU A 1 119 ? 5.801 -5.157 14.244 1.00 97.19 119 GLU A N 1
ATOM 924 C CA . GLU A 1 119 ? 5.306 -5.160 15.629 1.00 97.19 119 GLU A CA 1
ATOM 925 C C . GLU A 1 119 ? 4.530 -3.875 15.970 1.00 97.19 119 GLU A C 1
ATOM 927 O O . GLU A 1 119 ? 3.949 -3.762 17.047 1.00 97.19 119 GLU A O 1
ATOM 932 N N . ASP A 1 120 ? 4.521 -2.888 15.066 1.00 97.31 120 ASP A N 1
ATOM 933 C CA . ASP A 1 120 ? 3.858 -1.605 15.292 1.00 97.31 120 ASP A CA 1
ATOM 934 C C . ASP A 1 120 ? 2.335 -1.779 15.443 1.00 97.31 120 ASP A C 1
ATOM 936 O O . ASP A 1 120 ? 1.675 -2.445 14.644 1.00 97.31 120 ASP A O 1
ATOM 940 N N . GLU A 1 121 ? 1.744 -1.095 16.423 1.00 96.19 121 GLU A N 1
ATOM 941 C CA . GLU A 1 121 ? 0.289 -1.104 16.649 1.00 96.19 121 GLU A CA 1
ATOM 942 C C . GLU A 1 121 ? -0.468 -0.061 15.815 1.00 96.19 121 GLU A C 1
ATOM 944 O O . GLU A 1 121 ? -1.697 -0.081 15.765 1.00 96.19 121 GLU A O 1
ATOM 949 N N . GLN A 1 122 ? 0.257 0.844 15.149 1.00 95.81 122 GLN A N 1
ATOM 950 C CA . GLN A 1 122 ? -0.321 1.904 14.328 1.00 95.81 122 GLN A CA 1
ATOM 951 C C . GLN A 1 122 ? 0.391 2.042 12.986 1.00 95.81 122 GLN A C 1
ATOM 953 O O . GLN A 1 122 ? 1.619 2.133 12.898 1.00 95.81 122 GLN A O 1
ATOM 958 N N . ALA A 1 123 ? -0.402 2.139 11.925 1.00 97.50 123 ALA A N 1
ATOM 959 C CA . ALA A 1 123 ? 0.083 2.347 10.576 1.00 97.50 123 ALA A CA 1
ATOM 960 C C . ALA A 1 123 ? 0.584 3.783 10.365 1.00 97.50 123 ALA A C 1
ATOM 962 O O . ALA A 1 123 ? -0.010 4.769 10.794 1.00 97.50 123 ALA A O 1
ATOM 963 N N . LEU A 1 124 ? 1.649 3.923 9.583 1.00 96.44 124 LEU A N 1
ATOM 964 C CA . LEU A 1 124 ? 2.145 5.209 9.092 1.00 96.44 124 LEU A CA 1
ATOM 965 C C . LEU A 1 124 ? 1.251 5.778 7.989 1.00 96.44 124 LEU A C 1
ATOM 967 O O . LEU A 1 124 ? 1.144 6.993 7.825 1.00 96.44 124 LEU A O 1
ATOM 971 N N . THR A 1 125 ? 0.677 4.902 7.165 1.00 96.12 125 THR A N 1
ATOM 972 C CA . THR A 1 125 ? -0.142 5.284 6.011 1.00 96.12 125 THR A CA 1
ATOM 973 C C . THR A 1 125 ? -1.213 4.245 5.738 1.00 96.12 125 THR A C 1
ATOM 975 O O . THR A 1 125 ? -0.929 3.058 5.849 1.00 96.12 125 THR A O 1
ATOM 978 N N . ALA A 1 126 ? -2.357 4.692 5.229 1.00 96.19 126 ALA A N 1
ATOM 979 C CA . ALA A 1 126 ? -3.399 3.857 4.644 1.00 96.19 126 ALA A CA 1
ATOM 980 C C . ALA A 1 126 ? -3.580 4.255 3.174 1.00 96.19 126 ALA A C 1
ATOM 982 O O . ALA A 1 126 ? -4.072 5.349 2.879 1.00 96.19 126 ALA A O 1
ATOM 983 N N . THR A 1 127 ? -3.121 3.416 2.244 1.00 95.19 127 THR A N 1
ATOM 984 C CA . THR A 1 127 ? -3.202 3.703 0.805 1.00 95.19 127 THR A CA 1
ATOM 985 C C . THR A 1 127 ? -4.283 2.837 0.164 1.00 95.19 127 THR A C 1
ATOM 987 O O . THR A 1 127 ? -4.043 1.647 -0.021 1.00 95.19 127 THR A O 1
ATOM 990 N N . PRO A 1 128 ? -5.449 3.389 -0.217 1.00 95.69 128 PRO A N 1
ATOM 991 C CA . PRO A 1 128 ? -6.427 2.635 -0.991 1.00 95.69 128 PRO A CA 1
ATOM 992 C C . PRO A 1 128 ? -5.837 2.322 -2.368 1.00 95.69 128 PRO A C 1
ATOM 994 O O . PRO A 1 128 ? -5.479 3.236 -3.116 1.00 95.69 128 PRO A O 1
ATOM 997 N N . VAL A 1 129 ? -5.706 1.036 -2.687 1.00 95.31 129 VAL A N 1
ATOM 998 C CA . VAL A 1 129 ? -5.119 0.567 -3.949 1.00 95.31 129 VAL A CA 1
ATOM 999 C C . VAL A 1 129 ? -6.081 0.469 -5.146 1.00 95.31 129 VAL A C 1
ATOM 1001 O O . VAL A 1 129 ? -5.571 0.323 -6.260 1.00 95.31 129 VAL A O 1
ATOM 1004 N N . PRO A 1 130 ? -7.426 0.598 -5.031 1.00 95.25 130 PRO A N 1
ATOM 1005 C CA . PRO A 1 130 ? -8.278 0.663 -6.216 1.00 95.25 130 PRO A CA 1
ATOM 1006 C C . PRO A 1 130 ? -7.856 1.784 -7.177 1.00 95.25 130 PRO A C 1
ATOM 1008 O O . PRO A 1 130 ? -7.697 2.940 -6.785 1.00 95.25 130 PRO A O 1
ATOM 1011 N N . GLY A 1 131 ? -7.669 1.429 -8.450 1.00 94.38 131 GLY A N 1
ATOM 1012 C CA . GLY A 1 131 ? -7.188 2.333 -9.500 1.00 94.38 131 GLY A CA 1
ATOM 1013 C C . GLY A 1 131 ? -5.665 2.376 -9.660 1.00 94.38 131 GLY A C 1
ATOM 1014 O O . GLY A 1 131 ? -5.183 2.933 -10.647 1.00 94.38 131 GLY A O 1
ATOM 1015 N N . PHE A 1 132 ? -4.894 1.775 -8.750 1.00 95.12 132 PHE A N 1
ATOM 1016 C CA . PHE A 1 132 ? -3.471 1.552 -8.986 1.00 95.12 132 PHE A CA 1
ATOM 1017 C C . PHE A 1 132 ? -3.249 0.384 -9.952 1.00 95.12 132 PHE A C 1
ATOM 1019 O O . PHE A 1 132 ? -4.014 -0.575 -10.009 1.00 95.12 132 PHE A O 1
ATOM 1026 N N . THR A 1 133 ? -2.155 0.472 -10.698 1.00 94.94 133 THR A N 1
ATOM 1027 C CA . THR A 1 133 ? -1.652 -0.560 -11.606 1.00 94.94 133 THR A CA 1
ATOM 1028 C C . THR A 1 133 ? -0.293 -1.038 -11.120 1.00 94.94 133 THR A C 1
ATOM 1030 O O . THR A 1 133 ? 0.488 -0.243 -10.590 1.00 94.94 133 THR A O 1
ATOM 1033 N N . VAL A 1 134 ? -0.012 -2.329 -11.292 1.00 93.88 134 VAL A N 1
ATOM 1034 C CA . VAL A 1 134 ? 1.282 -2.934 -10.960 1.00 93.88 134 VAL A CA 1
ATOM 1035 C C . VAL A 1 134 ? 2.059 -3.172 -12.251 1.00 93.88 134 VAL A C 1
ATOM 1037 O O . VAL A 1 134 ? 1.529 -3.747 -13.198 1.00 93.88 134 VAL A O 1
ATOM 1040 N N . ALA A 1 135 ? 3.311 -2.724 -12.293 1.00 92.12 135 ALA A N 1
ATOM 1041 C CA . ALA A 1 135 ? 4.221 -2.946 -13.410 1.00 92.12 135 ALA A CA 1
ATOM 1042 C C . ALA A 1 135 ? 5.562 -3.482 -12.901 1.00 92.12 135 ALA A C 1
ATOM 1044 O O . ALA A 1 135 ? 6.213 -2.850 -12.070 1.00 92.12 135 ALA A O 1
ATOM 1045 N N . HIS A 1 136 ? 5.996 -4.629 -13.417 1.00 89.38 136 HIS A N 1
ATOM 1046 C CA . HIS A 1 136 ? 7.328 -5.163 -13.136 1.00 89.38 136 HIS A CA 1
ATOM 1047 C C . HIS A 1 136 ? 8.387 -4.445 -13.968 1.00 89.38 136 HIS A C 1
ATOM 1049 O O . HIS A 1 136 ? 8.152 -4.093 -15.123 1.00 89.38 136 HIS A O 1
ATOM 1055 N N . LEU A 1 137 ? 9.564 -4.241 -13.379 1.00 82.19 137 LEU A N 1
ATOM 1056 C CA . LEU A 1 137 ? 10.656 -3.489 -14.005 1.00 82.19 137 LEU A CA 1
ATOM 1057 C C . LEU A 1 137 ? 11.660 -4.374 -14.754 1.00 82.19 137 LEU A C 1
ATOM 1059 O O . LEU A 1 137 ? 12.615 -3.867 -15.351 1.00 82.19 137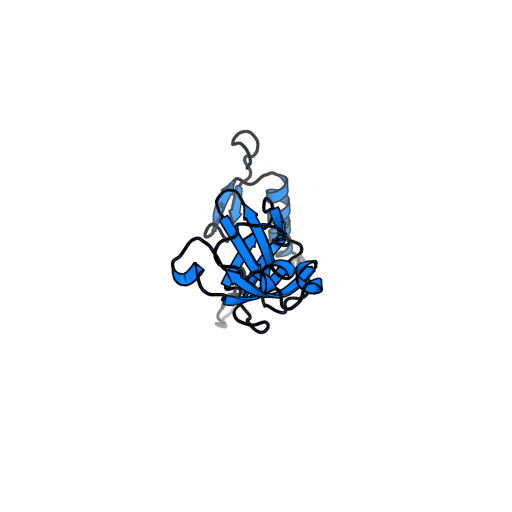 LEU A O 1
ATOM 1063 N N . GLN A 1 138 ? 11.446 -5.691 -14.755 1.00 76.75 138 GLN A N 1
ATOM 1064 C CA . GLN A 1 138 ? 12.274 -6.643 -15.481 1.00 76.75 138 GLN A CA 1
ATOM 1065 C C . GLN A 1 138 ? 12.286 -6.308 -16.983 1.00 76.75 138 GLN A C 1
ATOM 1067 O O . GLN A 1 138 ? 11.246 -6.244 -17.630 1.00 76.75 138 GLN A O 1
ATOM 1072 N N . GLY A 1 139 ? 13.476 -6.086 -17.549 1.00 65.56 139 GLY A N 1
ATOM 1073 C CA . GLY A 1 139 ? 13.645 -5.782 -18.977 1.00 65.56 139 GLY A CA 1
ATOM 1074 C C . GLY A 1 139 ? 13.301 -4.343 -19.394 1.00 65.56 139 GLY A C 1
ATOM 1075 O O . GLY A 1 139 ? 13.509 -3.987 -20.555 1.00 65.56 139 GLY A O 1
ATOM 1076 N N . CYS A 1 140 ? 12.839 -3.479 -18.482 1.00 66.50 140 CYS A N 1
ATOM 1077 C CA . CYS A 1 140 ? 12.612 -2.063 -18.777 1.00 66.50 140 CYS A CA 1
ATOM 1078 C C . CYS A 1 140 ? 13.942 -1.291 -18.789 1.00 66.50 140 CYS A C 1
ATOM 1080 O O . CYS A 1 140 ? 14.694 -1.303 -17.811 1.00 66.50 140 CYS A O 1
ATOM 1082 N N . ARG A 1 141 ? 14.246 -0.571 -19.878 1.00 59.62 141 ARG A N 1
ATOM 1083 C CA . ARG A 1 141 ? 15.539 0.124 -20.030 1.00 59.62 141 ARG A CA 1
ATOM 1084 C C . ARG A 1 141 ? 15.702 1.406 -19.193 1.00 59.62 141 ARG A C 1
ATOM 1086 O O . ARG A 1 141 ? 16.839 1.773 -18.932 1.00 59.62 141 ARG A O 1
ATOM 1093 N N . ASN A 1 142 ? 14.638 2.054 -18.702 1.00 57.84 142 ASN A N 1
ATOM 1094 C CA . ASN A 1 142 ? 14.723 3.478 -18.316 1.00 57.84 142 ASN A CA 1
ATOM 1095 C C . ASN A 1 142 ? 14.083 3.873 -16.963 1.00 57.84 142 ASN A C 1
ATOM 1097 O O . ASN A 1 142 ? 13.486 4.943 -16.865 1.00 57.84 142 ASN A O 1
ATOM 1101 N N . GLU A 1 143 ? 14.203 3.078 -15.897 1.00 68.44 143 GLU A N 1
ATOM 1102 C CA . GLU A 1 143 ? 13.681 3.503 -14.580 1.00 68.44 143 GLU A CA 1
ATOM 1103 C C . GLU A 1 143 ? 14.807 4.038 -13.686 1.00 68.44 143 GLU A C 1
ATOM 1105 O O . GLU A 1 143 ? 15.685 3.315 -13.214 1.00 68.44 143 GLU A O 1
ATOM 1110 N N . SER A 1 144 ? 14.808 5.366 -13.524 1.00 65.88 144 SER A N 1
ATOM 1111 C CA . SER A 1 144 ? 15.878 6.132 -12.887 1.00 65.88 144 SER A CA 1
ATOM 1112 C C . SER A 1 144 ? 16.126 5.708 -11.434 1.00 65.88 144 SER A C 1
ATOM 1114 O O . SER A 1 144 ? 15.318 5.929 -10.526 1.00 65.88 144 SER A O 1
ATOM 1116 N N . GLY A 1 145 ? 17.317 5.159 -11.192 1.00 76.44 145 GLY A N 1
ATOM 1117 C CA . GLY A 1 145 ? 17.830 4.857 -9.857 1.00 76.44 145 GLY A CA 1
ATOM 1118 C C . GLY A 1 145 ? 17.372 3.522 -9.266 1.00 76.44 145 GLY A C 1
ATOM 1119 O O . GLY A 1 145 ? 17.218 3.455 -8.047 1.00 76.44 145 GLY A O 1
ATOM 1120 N N . VAL A 1 146 ? 17.145 2.515 -10.111 1.00 85.56 146 VAL A N 1
ATOM 1121 C CA . VAL A 1 146 ? 17.122 1.086 -9.752 1.00 85.56 146 VAL A CA 1
ATOM 1122 C C . VAL A 1 146 ? 18.205 0.398 -10.588 1.00 85.56 146 VAL A C 1
ATOM 1124 O O . VAL A 1 146 ? 18.248 0.587 -11.806 1.00 85.56 146 VAL A O 1
ATOM 1127 N N . SER A 1 147 ? 19.114 -0.343 -9.958 1.00 86.31 147 SER A N 1
ATOM 1128 C CA . SER A 1 147 ? 20.189 -1.046 -10.669 1.00 86.31 147 SER A CA 1
ATOM 1129 C C . SER A 1 147 ? 19.660 -2.273 -11.421 1.00 86.31 147 SER A C 1
ATOM 1131 O O . SER A 1 147 ? 18.638 -2.844 -11.052 1.00 86.31 147 SER A O 1
ATOM 1133 N N . GLU A 1 148 ? 20.370 -2.734 -12.457 1.00 85.75 148 GLU A N 1
ATOM 1134 C CA . GLU A 1 148 ? 19.960 -3.919 -13.238 1.00 85.75 148 GLU A CA 1
ATOM 1135 C C . GLU A 1 148 ? 19.737 -5.171 -12.373 1.00 85.75 148 GLU A C 1
ATOM 1137 O O . GLU A 1 148 ? 18.816 -5.937 -12.633 1.00 85.75 148 GLU A O 1
ATOM 1142 N N . LYS A 1 149 ? 20.533 -5.347 -11.308 1.00 87.44 149 LYS A N 1
ATOM 1143 C CA . LYS A 1 149 ? 20.430 -6.481 -10.367 1.00 87.44 149 LYS A CA 1
ATOM 1144 C C . LYS A 1 149 ? 19.227 -6.403 -9.421 1.00 87.44 149 LYS A C 1
ATOM 1146 O O . LYS A 1 149 ? 18.978 -7.343 -8.676 1.00 87.44 149 LYS A O 1
ATOM 1151 N N . GLU A 1 150 ? 18.562 -5.256 -9.353 1.00 91.19 150 GLU A N 1
ATOM 1152 C CA . GLU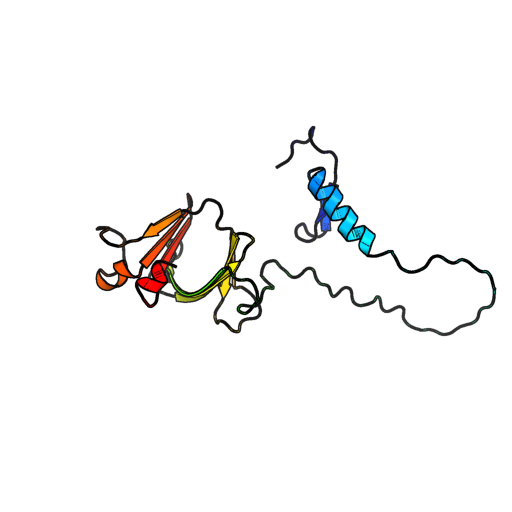 A 1 150 ? 17.372 -5.057 -8.525 1.00 91.19 150 GLU A CA 1
ATOM 1153 C C . GLU A 1 150 ? 16.095 -5.154 -9.363 1.00 91.19 150 GLU A C 1
ATOM 1155 O O . GLU A 1 150 ? 15.032 -5.449 -8.823 1.00 91.19 150 GLU A O 1
ATOM 1160 N N . LYS A 1 151 ? 16.171 -4.919 -10.680 1.00 89.81 151 LYS A N 1
ATOM 1161 C CA . LYS A 1 151 ? 14.997 -4.845 -11.566 1.00 89.81 151 LYS A CA 1
ATOM 1162 C C . LYS A 1 151 ? 14.144 -6.110 -11.576 1.00 89.81 151 LYS A C 1
ATOM 1164 O O . LYS A 1 151 ? 12.933 -6.014 -11.741 1.00 89.81 151 LYS A O 1
ATOM 1169 N N . ASP A 1 152 ? 14.755 -7.274 -11.401 1.00 92.56 152 ASP A N 1
ATOM 1170 C CA . ASP A 1 152 ? 14.075 -8.570 -11.316 1.00 92.56 152 ASP A CA 1
ATOM 1171 C C . ASP A 1 152 ? 13.238 -8.733 -10.034 1.00 92.56 152 ASP A C 1
ATOM 1173 O O . ASP A 1 152 ? 12.248 -9.465 -10.019 1.00 92.56 152 ASP A O 1
ATOM 1177 N N . ARG A 1 153 ? 13.600 -8.010 -8.974 1.00 94.62 153 ARG A N 1
ATOM 1178 C CA . ARG A 1 153 ? 12.925 -7.993 -7.668 1.00 94.62 153 ARG A CA 1
ATOM 1179 C C . ARG A 1 153 ? 12.136 -6.712 -7.419 1.00 94.62 153 ARG A C 1
ATOM 1181 O O . ARG A 1 153 ? 11.608 -6.525 -6.326 1.00 94.62 153 ARG A O 1
ATOM 1188 N N . THR A 1 154 ? 12.061 -5.827 -8.413 1.00 94.31 154 THR A N 1
ATOM 1189 C CA . THR A 1 154 ? 11.403 -4.527 -8.278 1.00 94.31 154 THR A CA 1
ATOM 1190 C C . THR A 1 154 ? 10.118 -4.468 -9.096 1.00 94.31 154 THR A C 1
ATOM 1192 O O . THR A 1 154 ? 10.083 -4.818 -10.279 1.00 94.31 154 THR A O 1
ATOM 1195 N N . PHE A 1 155 ? 9.069 -3.938 -8.481 1.00 94.44 155 PHE A N 1
ATOM 1196 C CA . PHE A 1 155 ? 7.811 -3.611 -9.137 1.00 94.44 155 PHE A CA 1
ATOM 1197 C C . PHE A 1 155 ? 7.369 -2.192 -8.777 1.00 94.44 155 PHE A C 1
ATOM 1199 O O . PHE A 1 155 ? 7.809 -1.585 -7.799 1.00 94.44 155 PHE A O 1
ATOM 1206 N N . LYS A 1 156 ? 6.501 -1.631 -9.609 1.00 92.75 156 LYS A N 1
ATOM 1207 C CA . LYS A 1 156 ? 5.990 -0.272 -9.497 1.00 92.75 156 LYS A CA 1
ATOM 1208 C C . LYS A 1 156 ? 4.488 -0.319 -9.322 1.00 92.75 156 LYS A C 1
ATOM 1210 O O . LYS A 1 156 ? 3.790 -0.906 -10.141 1.00 92.75 156 LYS A O 1
ATOM 1215 N N . LEU A 1 157 ? 4.003 0.356 -8.292 1.00 94.19 157 LEU A N 1
ATOM 1216 C CA . LEU A 1 157 ? 2.588 0.601 -8.067 1.00 94.19 157 LEU A CA 1
ATOM 1217 C C . LEU A 1 157 ? 2.282 2.032 -8.519 1.00 94.19 157 LEU A C 1
ATOM 1219 O O . LEU A 1 157 ? 2.765 2.990 -7.911 1.00 94.19 157 LEU A O 1
ATOM 1223 N N . HIS A 1 158 ? 1.528 2.196 -9.603 1.00 91.75 158 HIS A N 1
ATOM 1224 C CA . HIS A 1 158 ? 1.284 3.486 -10.251 1.00 91.75 158 HIS A CA 1
ATOM 1225 C C . HIS A 1 158 ? -0.204 3.835 -10.343 1.00 91.75 158 HIS A C 1
ATOM 1227 O O . HIS A 1 158 ? -1.031 3.032 -10.760 1.00 91.75 158 HIS A O 1
ATOM 1233 N N . HIS A 1 159 ? -0.510 5.084 -10.014 1.00 90.50 159 HIS A N 1
ATOM 1234 C CA . HIS A 1 159 ? -1.766 5.783 -10.237 1.00 90.50 159 HIS A CA 1
ATOM 1235 C C . HIS A 1 159 ? -1.460 7.149 -10.880 1.00 90.50 159 HIS A C 1
ATOM 1237 O O . HIS A 1 159 ? -0.340 7.648 -10.775 1.00 90.50 159 HIS A O 1
ATOM 1243 N N . ILE A 1 160 ? -2.464 7.800 -11.479 1.00 86.75 160 ILE A N 1
ATOM 1244 C CA . ILE A 1 160 ? -2.345 8.978 -12.370 1.00 86.75 160 ILE A CA 1
ATOM 1245 C C . ILE A 1 160 ? -1.289 10.014 -11.927 1.00 86.75 160 ILE A C 1
ATOM 1247 O O . ILE A 1 160 ? -0.547 10.537 -12.751 1.00 86.75 160 ILE A O 1
ATOM 1251 N N . LYS A 1 161 ? -1.211 10.332 -10.627 1.00 82.94 161 LYS A N 1
ATOM 1252 C CA . LYS A 1 161 ? -0.253 11.312 -10.070 1.00 82.94 161 LYS A CA 1
ATOM 1253 C C . LYS A 1 161 ? 0.649 10.760 -8.963 1.00 82.94 161 LYS A C 1
ATOM 1255 O O . LYS A 1 161 ? 1.343 11.532 -8.300 1.00 82.94 161 LYS A O 1
ATOM 1260 N N . LYS A 1 162 ? 0.603 9.454 -8.700 1.00 85.19 162 LYS A N 1
ATOM 1261 C CA . LYS A 1 162 ? 1.331 8.817 -7.596 1.00 85.19 162 LYS A CA 1
ATOM 1262 C C . LYS A 1 162 ? 1.953 7.519 -8.068 1.00 85.19 162 LYS A C 1
ATOM 1264 O O . LYS A 1 162 ? 1.265 6.668 -8.612 1.00 85.19 162 LYS A O 1
ATOM 1269 N N . HIS A 1 163 ? 3.233 7.332 -7.797 1.00 87.81 163 HIS A N 1
ATOM 1270 C CA . HIS A 1 163 ? 3.869 6.037 -7.966 1.00 87.81 163 HIS A CA 1
ATOM 1271 C C . HIS A 1 163 ? 4.792 5.715 -6.808 1.00 87.81 163 HIS A C 1
ATOM 1273 O O . HIS A 1 163 ? 5.472 6.585 -6.256 1.00 87.81 163 HIS A O 1
ATOM 1279 N N . TYR A 1 164 ? 4.798 4.434 -6.487 1.00 91.75 164 TYR A N 1
ATOM 1280 C CA . TYR A 1 164 ? 5.657 3.797 -5.513 1.00 91.75 164 TYR A CA 1
ATOM 1281 C C . TYR A 1 164 ? 6.479 2.752 -6.254 1.00 91.75 164 TYR A C 1
ATOM 1283 O O . TYR A 1 164 ? 5.952 2.043 -7.109 1.00 91.75 164 TYR A O 1
ATOM 1291 N N . ILE A 1 165 ? 7.766 2.683 -5.955 1.00 93.12 165 ILE A N 1
ATOM 1292 C CA . ILE A 1 165 ? 8.647 1.632 -6.450 1.00 93.12 165 ILE A CA 1
ATOM 1293 C C . ILE A 1 165 ? 9.005 0.781 -5.240 1.00 93.12 165 ILE A C 1
ATOM 1295 O O . ILE A 1 165 ? 9.490 1.309 -4.237 1.00 93.12 165 ILE A O 1
ATOM 1299 N N . PHE A 1 166 ? 8.733 -0.511 -5.341 1.00 95.38 166 PHE A N 1
ATOM 1300 C CA . PHE A 1 166 ? 8.965 -1.493 -4.298 1.00 95.38 166 PHE A CA 1
ATOM 1301 C C . PHE A 1 166 ? 10.042 -2.465 -4.745 1.00 95.38 166 PHE A C 1
ATOM 1303 O O . PHE A 1 166 ? 9.970 -2.990 -5.852 1.00 95.38 166 PHE A O 1
ATOM 1310 N N . LEU A 1 167 ? 11.008 -2.712 -3.872 1.00 95.44 167 LEU A N 1
ATOM 1311 C CA . LEU A 1 167 ? 12.036 -3.729 -4.032 1.00 95.44 167 LEU A CA 1
ATOM 1312 C C . LEU A 1 167 ? 11.816 -4.815 -2.971 1.00 95.44 167 LEU A C 1
ATOM 1314 O O . LEU A 1 167 ? 11.816 -4.532 -1.769 1.00 95.44 167 LEU A O 1
ATOM 1318 N N . ALA A 1 168 ? 11.588 -6.038 -3.443 1.00 96.56 168 ALA A N 1
ATOM 1319 C CA . ALA A 1 168 ? 11.409 -7.238 -2.634 1.00 96.56 168 ALA A CA 1
ATOM 1320 C C . ALA A 1 168 ? 12.755 -7.912 -2.310 1.00 96.56 168 ALA A C 1
ATOM 1322 O O . ALA A 1 168 ? 13.780 -7.632 -2.944 1.00 96.56 168 ALA A O 1
ATOM 1323 N N . ALA A 1 169 ? 12.774 -8.824 -1.336 1.00 95.00 169 ALA A N 1
ATOM 1324 C CA . ALA A 1 169 ? 13.978 -9.573 -0.986 1.00 95.00 169 ALA A CA 1
ATOM 1325 C C . ALA A 1 169 ? 14.348 -10.592 -2.075 1.00 95.00 169 ALA A C 1
ATOM 1327 O O . ALA A 1 169 ? 15.538 -10.803 -2.339 1.00 95.00 169 ALA A O 1
ATOM 1328 N N . SER A 1 170 ? 13.354 -11.173 -2.755 1.00 94.25 170 SER A N 1
ATOM 1329 C CA . SER A 1 170 ? 13.546 -12.123 -3.857 1.00 94.25 170 SER A CA 1
ATOM 1330 C C . SER A 1 170 ? 12.611 -11.864 -5.043 1.00 94.25 170 SER A C 1
ATOM 1332 O O . SER A 1 170 ? 11.699 -11.037 -4.980 1.00 94.25 170 SER A O 1
ATOM 1334 N N . ARG A 1 171 ? 12.862 -12.551 -6.164 1.00 92.81 171 ARG A N 1
ATOM 1335 C CA . ARG A 1 171 ? 12.030 -12.436 -7.372 1.00 92.81 171 ARG A CA 1
ATOM 1336 C C . ARG A 1 171 ? 10.672 -13.087 -7.150 1.00 92.81 171 ARG A C 1
ATOM 1338 O O . ARG A 1 171 ? 9.658 -12.596 -7.614 1.00 92.81 171 ARG A O 1
ATOM 1345 N N . GLU A 1 172 ? 10.659 -14.195 -6.432 1.00 93.31 172 GLU A N 1
ATOM 1346 C CA . GLU A 1 172 ? 9.448 -14.924 -6.078 1.00 93.31 172 GLU A CA 1
ATOM 1347 C C . GLU A 1 172 ? 8.560 -14.064 -5.182 1.00 93.31 172 GLU A C 1
ATOM 1349 O O . GLU A 1 172 ? 7.350 -14.055 -5.358 1.00 93.31 172 GLU A O 1
ATOM 1354 N N . GLU A 1 173 ? 9.156 -13.310 -4.254 1.00 93.38 173 GLU A N 1
ATOM 1355 C CA . GLU A 1 173 ? 8.422 -12.366 -3.414 1.00 93.38 173 GLU A CA 1
ATOM 1356 C C . GLU A 1 173 ? 7.872 -11.179 -4.210 1.00 93.38 173 GLU A C 1
ATOM 1358 O O . GLU A 1 173 ? 6.756 -10.753 -3.939 1.00 93.38 173 GLU A O 1
ATOM 1363 N N . SER A 1 174 ? 8.597 -10.675 -5.217 1.00 92.19 174 SER A N 1
ATOM 1364 C CA . SER A 1 174 ? 8.099 -9.570 -6.049 1.00 92.19 174 SER A CA 1
ATOM 1365 C C . SER A 1 174 ? 6.861 -9.943 -6.872 1.00 92.19 174 SER A C 1
ATOM 1367 O O . SER A 1 174 ? 6.138 -9.048 -7.298 1.00 92.19 174 SER A O 1
ATOM 1369 N N . LEU A 1 175 ? 6.634 -11.241 -7.100 1.00 89.25 175 LEU A N 1
ATOM 1370 C CA . LEU A 1 175 ? 5.539 -11.805 -7.895 1.00 89.25 175 LEU A CA 1
ATOM 1371 C C . LEU A 1 175 ? 4.317 -12.231 -7.060 1.00 89.25 175 LEU A C 1
ATOM 1373 O O . LEU A 1 175 ? 3.346 -12.714 -7.646 1.00 89.25 175 LEU A O 1
ATOM 1377 N N . LYS A 1 176 ? 4.379 -12.112 -5.728 1.00 83.56 176 LYS A N 1
ATOM 1378 C CA . LYS A 1 176 ? 3.244 -12.364 -4.827 1.00 83.56 176 LYS A CA 1
ATOM 1379 C C . LYS A 1 176 ? 2.280 -11.184 -4.822 1.00 83.56 176 LYS A C 1
ATOM 1381 O O . LYS A 1 176 ? 1.062 -11.456 -4.787 1.00 83.56 176 LYS A O 1
#

Radius of gyration: 24.49 Å; chains: 1; bounding box: 64×31×70 Å

Secondary structure (DSSP, 8-state):
---TTT---EEEEGGGTTEEEE--HHHHHHHHHHHHTTS-S----------------------------TT---TT-TT-SEEEEEEEEESSSGGGGS-EEEEEEE-TTSEEEEESSTT-SS-SEEEE-TT-EEEE-TT-S--TT--TTTGGGEEEEEETTEEEEEE-SSHHHHT-

Foldseek 3Di:
DADPVQWPDWDQDVVVVRDTDTDHPVVSVVRVVVVPVVPPDDDDDDDDDDDDDDDDDPPPPPVVVPVQPPFQAALQDPAFPDKDWKFKAWDPDPCNLDTQIWIWTQHPQQWIFTHNDSGDRTTPDTHRLVQWDKAQQQPPDDDPRADNVQSLQWMWTDHPPTIMIITDPDNVSSVD

InterPro domains:
  IPR001849 Pleckstrin homology domain [PF00169] (82-173)
  IPR001849 Pleckstrin homology domain [PS50003] (79-176)
  IPR011011 Zinc finger, FYVE/PHD-type [SSF57903] (1-37)
  IPR011993 PH-like domain superfamily [G3DSA:2.30.29.30] (80-176)
  IPR013083 Zinc finger, RING/FYVE/PHD-type [G3DSA:3.30.40.10] (1-43)
  IPR051092 FYVE, RhoGEF and PH domain-containing [PTHR12673] (1-157)

Organism: Meganyctiphanes norvegica (NCBI:txid48144)

pLDDT: mean 79.91, std 19.78, range [32.72, 98.19]